Protein AF-C9SHV1-F1 (afdb_monomer_lite)

Foldseek 3Di:
DVVVVVVVVVVPDDDDDPPDDPVNCVVVVVVDDPPPPPPPVPPPDDVVVVVLVPDDPVVNVLVVQVCCCQVFVAHPLVRDTDPDSVNPPQQDRDNVSND

pLDDT: mean 80.52, std 14.75, range [54.22, 96.44]

InterPro domains:
  IPR025239 Domain of unknown function DUF4187 [PF13821] (48-98)
  IPR025239 Domain of unknown function DUF4187 [SM01173] (46-98)
  IPR039249 G patch domain-containing protein 11 [PTHR21032] (5-99)

Organism: Verticillium alfalfae (strain VaMs.102 / ATCC MYA-4576 / FGSC 10136) (NCBI:txid526221)

Structure (mmCIF, N/CA/C/O backbone):
data_AF-C9SHV1-F1
#
_entry.id   AF-C9SHV1-F1
#
loop_
_atom_site.group_PDB
_atom_site.id
_atom_site.type_symbol
_atom_site.label_atom_id
_atom_site.label_alt_id
_atom_site.label_comp_id
_atom_site.label_asym_id
_atom_site.label_entity_id
_atom_site.label_seq_id
_atom_site.pdbx_PDB_ins_code
_atom_site.Cartn_x
_atom_site.Cartn_y
_atom_site.Cartn_z
_atom_site.occupancy
_atom_site.B_iso_or_equiv
_atom_site.auth_seq_id
_atom_site.auth_comp_id
_atom_site.auth_asym_id
_atom_site.auth_atom_id
_atom_site.pdbx_PDB_model_num
ATOM 1 N N . MET A 1 1 ? -10.047 8.145 28.161 1.00 54.88 1 MET A N 1
ATOM 2 C CA . MET A 1 1 ? -9.826 9.156 27.102 1.00 54.88 1 MET A CA 1
ATOM 3 C C . MET A 1 1 ? -11.106 9.916 26.742 1.00 54.88 1 MET A C 1
ATOM 5 O O . MET A 1 1 ? -11.034 11.129 26.650 1.00 54.88 1 MET A O 1
ATOM 9 N N . ARG A 1 2 ? -12.279 9.262 26.657 1.00 54.47 2 ARG A N 1
ATOM 10 C CA . ARG A 1 2 ? -13.596 9.905 26.418 1.00 54.47 2 ARG A CA 1
ATOM 11 C C . ARG A 1 2 ? -13.928 11.084 27.352 1.00 54.47 2 ARG A C 1
ATOM 13 O O . ARG A 1 2 ? -14.144 12.197 26.892 1.00 54.47 2 ARG A O 1
ATOM 20 N N . HIS A 1 3 ? -13.826 10.861 28.663 1.00 59.50 3 HIS A N 1
ATOM 21 C CA . HIS A 1 3 ? -14.154 11.865 29.685 1.00 59.50 3 HIS A CA 1
ATOM 22 C C . HIS A 1 3 ? -13.197 13.078 29.715 1.00 59.50 3 HIS A C 1
ATOM 24 O O . HIS A 1 3 ? -13.525 14.125 30.271 1.00 59.50 3 HIS A O 1
ATOM 30 N N . ASP A 1 4 ? -11.993 12.942 29.151 1.00 63.50 4 ASP A N 1
ATOM 31 C CA . ASP A 1 4 ? -11.016 14.036 29.049 1.00 63.50 4 ASP A CA 1
ATOM 32 C C . ASP A 1 4 ? -11.341 14.927 27.839 1.00 63.50 4 ASP A C 1
ATOM 34 O O . ASP A 1 4 ? -11.345 16.154 27.940 1.00 63.50 4 ASP A O 1
ATOM 38 N N . LEU A 1 5 ? -11.744 14.301 26.724 1.00 60.78 5 LEU A N 1
ATOM 39 C CA . LEU A 1 5 ? -12.201 14.989 25.520 1.00 60.78 5 LEU A CA 1
ATOM 40 C C . LEU A 1 5 ? -13.486 15.792 25.787 1.00 60.78 5 LEU A C 1
ATOM 42 O O . LEU A 1 5 ? -13.514 16.985 25.499 1.00 60.78 5 LEU A O 1
ATOM 46 N N . GLU A 1 6 ? -14.502 15.198 26.422 1.00 62.69 6 GLU A N 1
ATOM 47 C CA . GLU A 1 6 ? -15.756 15.895 26.773 1.00 62.69 6 GLU A CA 1
ATOM 48 C C . GLU A 1 6 ? -15.521 17.119 27.679 1.00 62.69 6 GLU A C 1
ATOM 50 O O . GLU A 1 6 ? -16.109 18.188 27.488 1.00 62.69 6 GLU A O 1
ATOM 55 N N . GLN A 1 7 ? -14.602 17.005 28.642 1.00 64.56 7 GLN A N 1
ATOM 56 C CA . GLN A 1 7 ? -14.219 18.131 29.497 1.00 64.56 7 GLN A CA 1
ATOM 57 C C . GLN A 1 7 ? -13.405 19.198 28.755 1.00 64.56 7 GLN A C 1
ATOM 59 O O . GLN A 1 7 ? -13.502 20.376 29.092 1.00 64.56 7 GLN A O 1
ATOM 64 N N . SER A 1 8 ? -12.610 18.823 27.752 1.00 61.97 8 SER A N 1
ATOM 65 C CA . SER A 1 8 ? -11.860 19.788 26.941 1.00 61.97 8 SER A CA 1
ATOM 66 C C . SER A 1 8 ? -12.775 20.610 26.024 1.00 61.97 8 SER A C 1
ATOM 68 O O . SER A 1 8 ? -12.599 21.824 25.920 1.00 61.97 8 SER A O 1
ATOM 70 N N . LEU A 1 9 ? -13.812 19.986 25.449 1.00 61.34 9 LEU A N 1
ATOM 71 C CA . LEU A 1 9 ? -14.780 20.645 24.564 1.00 61.34 9 LEU A CA 1
ATOM 72 C C . LEU A 1 9 ? -15.611 21.705 25.299 1.00 61.34 9 LEU A C 1
ATOM 74 O O . LEU A 1 9 ? -15.906 22.757 24.741 1.00 61.34 9 LEU A O 1
ATOM 78 N N . SER A 1 10 ? -15.930 21.469 26.575 1.00 61.78 10 SER A N 1
ATOM 79 C CA . SER A 1 10 ? -16.628 22.446 27.429 1.00 61.78 10 SER A CA 1
ATOM 80 C C . SER A 1 10 ? -15.745 23.604 27.921 1.00 61.78 10 SER A C 1
ATOM 82 O O . SER A 1 10 ? -16.260 24.557 28.504 1.00 61.78 10 SER A O 1
ATOM 84 N N . ARG A 1 11 ? -14.424 23.541 27.699 1.00 60.88 11 A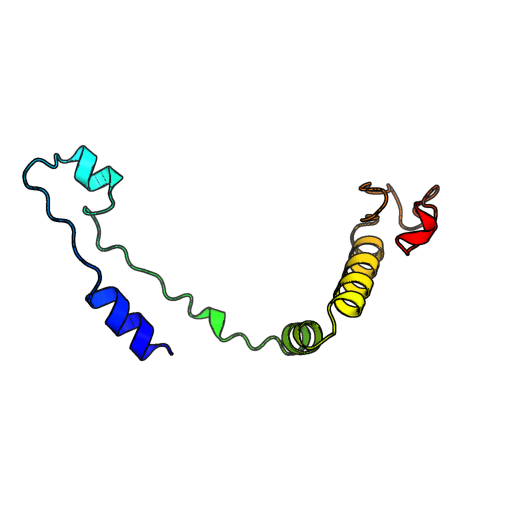RG A N 1
ATOM 85 C CA . ARG A 1 11 ? -13.430 24.540 28.139 1.00 60.88 11 ARG A CA 1
ATOM 86 C C . ARG A 1 11 ? -12.779 25.313 26.994 1.00 60.88 11 ARG A C 1
ATOM 88 O O . ARG A 1 11 ? -11.841 26.073 27.243 1.00 60.88 11 ARG A O 1
ATOM 95 N N . LEU A 1 12 ? -13.232 25.119 25.757 1.00 61.31 12 LEU A N 1
ATOM 96 C CA . LEU A 1 12 ? -12.735 25.883 24.619 1.00 61.31 12 LEU A CA 1
ATOM 97 C C . LEU A 1 12 ? -12.969 27.383 24.871 1.00 61.31 12 LEU A C 1
ATOM 99 O O . LEU A 1 12 ? -14.093 27.762 25.205 1.00 61.31 12 LEU A O 1
ATOM 103 N N . PRO A 1 13 ? -11.940 28.240 24.741 1.00 61.81 13 PRO A N 1
ATOM 104 C CA . PRO A 1 13 ? -12.123 29.680 24.842 1.00 61.81 13 PRO A CA 1
ATOM 105 C C . PRO A 1 13 ? -13.151 30.141 23.807 1.00 61.81 13 PRO A C 1
ATOM 107 O O . PRO A 1 13 ? -12.921 30.022 22.603 1.00 61.81 13 PRO A O 1
ATOM 110 N N . THR A 1 14 ? -14.291 30.655 24.261 1.00 64.06 14 THR A N 1
ATOM 111 C CA . THR A 1 14 ? -15.251 31.310 23.377 1.00 64.06 14 THR A CA 1
ATOM 112 C C . THR A 1 14 ? -14.711 32.702 23.073 1.00 64.06 14 THR A C 1
ATOM 114 O O . THR A 1 14 ? -14.606 33.548 23.958 1.00 64.06 14 THR A O 1
ATOM 117 N N . TYR A 1 15 ? -14.290 32.932 21.829 1.00 64.56 15 TYR A N 1
ATOM 118 C CA . TYR A 1 15 ? -14.004 34.284 21.358 1.00 64.56 15 TYR A CA 1
ATOM 119 C C . TYR A 1 15 ? -15.346 35.005 21.221 1.00 64.56 15 TYR A C 1
ATOM 121 O O . TYR A 1 15 ? -16.165 34.608 20.393 1.00 64.56 15 TYR A O 1
ATOM 129 N N . GLU A 1 16 ? -15.607 35.990 22.073 1.00 67.06 16 GLU A N 1
ATOM 130 C CA . GLU A 1 16 ? -16.788 36.850 22.003 1.00 67.06 16 GLU A CA 1
ATOM 131 C C . GLU A 1 16 ? -16.334 38.217 21.496 1.00 67.06 16 GLU A C 1
ATOM 133 O O . GLU A 1 16 ? -15.513 38.872 22.136 1.00 67.06 16 GLU A O 1
ATOM 138 N N . ASP A 1 17 ? -16.829 38.605 20.325 1.00 75.69 17 ASP A N 1
ATOM 139 C CA . ASP A 1 17 ? -16.573 39.904 19.715 1.00 75.69 17 ASP A CA 1
ATOM 140 C C . ASP A 1 17 ? -17.922 40.617 19.543 1.00 75.69 17 ASP A C 1
ATOM 142 O O . ASP A 1 17 ? -18.887 40.048 19.027 1.00 75.69 17 ASP A O 1
ATOM 146 N N . GLU A 1 18 ? -18.005 41.832 20.086 1.00 77.56 18 GLU A N 1
ATOM 147 C CA . GLU A 1 18 ? -19.228 42.636 20.147 1.00 77.56 18 GLU A CA 1
ATOM 148 C C . GLU A 1 18 ? -19.596 43.241 18.784 1.00 77.56 18 GLU A C 1
ATOM 150 O O . GLU A 1 18 ? -20.755 43.611 18.582 1.00 77.56 18 GLU A O 1
ATOM 155 N N . ASP A 1 19 ? -18.639 43.301 17.851 1.00 83.62 19 ASP A N 1
ATOM 156 C CA . ASP A 1 19 ? -18.826 43.847 16.505 1.00 83.62 19 ASP A CA 1
ATOM 157 C C . ASP A 1 19 ? -19.279 42.786 15.476 1.00 83.62 19 ASP A C 1
ATOM 159 O O . ASP A 1 19 ? -19.526 43.126 14.319 1.00 83.62 19 ASP A O 1
ATOM 163 N N . GLU A 1 20 ? -19.432 41.514 15.875 1.00 81.88 20 GLU A N 1
ATOM 164 C CA . GLU A 1 20 ? -19.865 40.429 14.980 1.00 81.88 20 GLU A CA 1
ATOM 165 C C . GLU A 1 20 ? -21.316 40.595 14.507 1.00 81.88 20 GLU A C 1
ATOM 167 O O . GLU A 1 20 ? -22.272 40.586 15.301 1.00 81.88 20 GLU A O 1
ATOM 172 N N . ASP A 1 21 ? -21.500 40.646 13.187 1.00 84.44 21 ASP A N 1
ATOM 173 C CA . ASP A 1 21 ? -22.821 40.664 12.574 1.00 84.44 21 ASP A CA 1
ATOM 174 C C . ASP A 1 21 ? -23.416 39.248 12.400 1.00 84.44 21 ASP A C 1
ATOM 176 O O . ASP A 1 21 ? -22.866 38.227 12.825 1.00 84.44 21 ASP A O 1
ATOM 180 N N . GLU A 1 22 ? -24.628 39.164 11.847 1.00 81.88 22 GLU A N 1
ATOM 181 C CA . GLU A 1 22 ? -25.309 37.875 11.664 1.00 81.88 22 GLU A CA 1
ATOM 182 C C . GLU A 1 22 ? -24.625 36.968 10.627 1.00 81.88 22 GLU A C 1
ATOM 184 O O . GLU A 1 22 ? -24.745 35.741 10.716 1.00 81.88 22 GLU A O 1
ATOM 189 N N . ASP A 1 23 ? -23.911 37.543 9.658 1.00 82.81 23 ASP A N 1
ATOM 190 C CA . ASP A 1 23 ? -23.164 36.790 8.652 1.00 82.81 23 ASP A CA 1
ATOM 191 C C . ASP A 1 23 ? -21.841 36.278 9.243 1.00 82.81 23 ASP A C 1
ATOM 193 O O . ASP A 1 23 ? -21.513 35.101 9.072 1.00 82.81 23 ASP A O 1
ATOM 197 N N . ASP A 1 24 ? -21.160 37.086 10.063 1.00 79.00 24 ASP A N 1
ATOM 198 C CA . ASP A 1 24 ? -19.971 36.685 10.827 1.00 79.00 24 ASP A CA 1
ATOM 199 C C . ASP A 1 24 ? -20.278 35.496 11.747 1.00 79.00 24 ASP A C 1
ATOM 201 O O . ASP A 1 24 ? -19.592 34.469 11.720 1.00 79.00 24 ASP A O 1
ATOM 205 N N . LYS A 1 25 ? -21.379 35.561 12.507 1.00 80.06 25 LYS A N 1
ATOM 206 C CA . LYS A 1 25 ? -21.821 34.459 13.385 1.00 80.06 25 LYS A CA 1
ATOM 207 C C . LYS A 1 25 ? -22.154 33.193 12.607 1.00 80.06 25 LYS A C 1
ATOM 209 O O . LYS A 1 25 ? -21.963 32.083 13.117 1.00 80.06 25 LYS A O 1
ATOM 214 N N . ARG A 1 26 ? -22.671 33.333 11.383 1.00 79.50 26 ARG A N 1
ATOM 215 C CA . ARG A 1 26 ? -22.967 32.203 10.498 1.00 79.50 26 ARG A CA 1
ATOM 216 C C . ARG A 1 26 ? -21.683 31.587 9.948 1.00 79.50 26 ARG A C 1
ATOM 218 O O . ARG A 1 26 ? -21.563 30.362 9.973 1.00 79.50 26 ARG A O 1
ATOM 225 N N . ALA A 1 27 ? -20.739 32.407 9.492 1.00 78.50 27 ALA A N 1
ATOM 226 C CA . ALA A 1 27 ? -19.446 31.970 8.972 1.00 78.50 27 ALA A CA 1
ATOM 227 C C . ALA A 1 27 ? -18.584 31.300 10.055 1.00 78.50 27 ALA A C 1
ATOM 229 O O . ALA A 1 27 ? -17.972 30.264 9.803 1.00 78.50 27 ALA A O 1
ATOM 230 N N . LEU A 1 28 ? -18.602 31.837 11.277 1.00 74.62 28 LEU A N 1
ATOM 231 C CA . LEU A 1 28 ? -17.897 31.297 12.445 1.00 74.62 28 LEU A CA 1
ATOM 232 C C . LEU A 1 28 ? -18.617 30.108 13.100 1.00 74.62 28 LEU A C 1
ATOM 234 O O . LEU A 1 28 ? -18.134 29.564 14.090 1.00 74.62 28 LEU A O 1
ATOM 238 N N . GLY A 1 29 ? -19.783 29.705 12.585 1.00 70.94 29 GLY A N 1
ATOM 239 C CA . GLY A 1 29 ? -20.543 28.572 13.112 1.00 70.94 29 GLY A CA 1
ATOM 240 C C . GLY A 1 29 ? -21.154 28.802 14.500 1.00 70.94 29 GLY A C 1
ATOM 241 O O . GLY A 1 29 ? -21.638 27.852 15.105 1.00 70.94 29 GLY A O 1
ATOM 242 N N . LYS A 1 30 ? -21.194 30.045 14.998 1.00 72.06 30 LYS A N 1
ATOM 243 C CA . LYS A 1 30 ? -21.716 30.412 16.328 1.00 72.06 30 LYS A CA 1
ATOM 244 C C . LYS A 1 30 ? -23.247 30.361 16.433 1.00 72.06 30 LYS A C 1
ATOM 246 O O . LYS A 1 30 ? -23.791 30.342 17.532 1.00 72.06 30 LYS A O 1
ATOM 251 N N . GLY A 1 31 ? -23.958 30.311 15.303 1.00 65.25 31 GLY A N 1
ATOM 252 C CA . GLY A 1 31 ? -25.430 30.252 15.251 1.00 65.25 31 GLY A CA 1
ATOM 253 C C . GLY A 1 31 ? -26.053 28.880 15.559 1.00 65.25 31 GLY A C 1
ATOM 254 O O . GLY A 1 31 ? -27.274 28.765 15.670 1.00 65.25 31 GLY A O 1
ATOM 255 N N . LYS A 1 32 ? -25.244 27.826 15.694 1.00 62.91 32 LYS A N 1
ATOM 256 C CA . LYS A 1 32 ? -25.664 26.492 16.140 1.00 62.91 32 LYS A CA 1
ATOM 257 C C . LYS A 1 32 ? -24.608 25.977 17.100 1.00 62.91 32 LYS A C 1
ATOM 259 O O . LYS A 1 32 ? -23.428 26.074 16.796 1.00 62.91 32 LYS A O 1
ATOM 264 N N . THR A 1 33 ? -25.019 25.374 18.213 1.00 59.28 33 THR A N 1
ATOM 265 C CA . THR A 1 33 ? -24.115 24.523 18.992 1.00 59.28 33 THR A CA 1
ATOM 266 C C . THR A 1 33 ? -23.481 23.534 18.020 1.00 59.28 33 THR A C 1
ATOM 268 O O . THR A 1 33 ? -24.194 22.718 17.432 1.00 59.28 33 THR A O 1
ATOM 271 N N . THR A 1 34 ? -22.175 23.655 17.785 1.00 56.50 34 THR A N 1
ATOM 272 C CA . THR A 1 34 ? -21.406 22.671 17.030 1.00 56.50 34 THR A CA 1
ATOM 273 C C . THR A 1 34 ? -21.478 21.379 17.825 1.00 56.50 34 THR A C 1
ATOM 275 O O . THR A 1 34 ? -20.758 21.192 18.806 1.00 56.50 34 THR A O 1
ATOM 278 N N . VAL A 1 35 ? -22.429 20.522 17.463 1.00 58.75 35 VAL A N 1
ATOM 279 C CA . VAL A 1 35 ? -22.500 19.167 17.986 1.00 58.75 35 VAL A CA 1
ATOM 280 C C . VAL A 1 35 ? -21.339 18.440 17.333 1.00 58.75 35 VAL A C 1
ATOM 282 O O . VAL A 1 35 ? -21.402 18.078 16.161 1.00 58.75 35 VAL A O 1
ATOM 285 N N . TYR A 1 36 ? -20.243 18.312 18.072 1.00 59.31 36 TYR A N 1
ATOM 286 C CA . TYR A 1 36 ? -19.224 17.336 17.740 1.00 59.31 36 TYR A CA 1
ATOM 287 C C . TYR A 1 36 ? -19.887 15.974 17.929 1.00 59.31 36 TYR A C 1
ATOM 289 O O . TYR A 1 36 ? -20.071 15.527 19.061 1.00 59.31 36 TYR A O 1
ATOM 297 N N . GLU A 1 37 ? -20.330 15.360 16.833 1.00 56.31 37 GLU A N 1
ATOM 298 C CA . GLU A 1 37 ? -20.650 13.939 16.843 1.00 56.31 37 GLU A CA 1
ATOM 299 C C . GLU A 1 37 ? -19.351 13.220 17.188 1.00 56.31 37 GLU A C 1
ATOM 301 O O . GLU A 1 37 ? -18.409 13.156 16.396 1.00 56.31 37 GLU A O 1
ATOM 306 N N . VAL A 1 38 ? -19.269 12.752 18.431 1.00 57.53 38 VAL A N 1
ATOM 307 C CA . VAL A 1 38 ? -18.295 11.736 18.794 1.00 57.53 38 VAL A CA 1
ATOM 308 C C . VAL A 1 38 ? -18.699 10.535 17.953 1.00 57.53 38 VAL A C 1
ATOM 310 O O . VAL A 1 38 ? -19.752 9.956 18.200 1.00 57.53 38 VAL A O 1
ATOM 313 N N . ALA A 1 39 ? -17.939 10.241 16.899 1.00 55.28 39 ALA A N 1
ATOM 314 C CA . ALA A 1 39 ? -18.178 9.061 16.087 1.00 55.28 39 ALA A CA 1
ATOM 315 C C . ALA A 1 39 ? -18.100 7.840 17.018 1.00 55.28 39 ALA A C 1
ATOM 317 O O . ALA A 1 39 ? -17.024 7.497 17.510 1.00 55.28 39 ALA A O 1
ATOM 318 N N . ASP A 1 40 ? -19.259 7.250 17.318 1.00 54.22 40 ASP A N 1
ATOM 319 C CA . ASP A 1 40 ? -19.400 6.061 18.171 1.00 54.22 40 ASP A CA 1
ATOM 320 C C . ASP A 1 40 ? -18.684 4.849 17.535 1.00 54.22 40 ASP A C 1
ATOM 322 O O . ASP A 1 40 ? -18.256 3.936 18.232 1.00 54.22 40 ASP A O 1
ATOM 326 N N . ASP A 1 41 ? -18.437 4.914 16.222 1.00 54.38 41 ASP A N 1
ATOM 327 C CA . ASP A 1 41 ? -17.781 3.889 15.402 1.00 54.38 41 ASP A CA 1
ATOM 328 C C . ASP A 1 41 ? -16.244 3.835 15.554 1.00 54.38 41 ASP A C 1
ATOM 330 O O . ASP A 1 41 ? -15.580 3.057 14.878 1.00 54.38 41 ASP A O 1
ATOM 334 N N . LEU A 1 42 ? -15.636 4.642 16.434 1.00 55.25 42 LEU A N 1
ATOM 335 C CA . LEU A 1 42 ? -14.191 4.552 16.725 1.00 55.25 42 LEU A CA 1
ATOM 336 C C . LEU A 1 42 ? -13.809 3.351 17.615 1.00 55.25 42 LEU A C 1
ATOM 338 O O . LEU A 1 42 ? -12.623 3.143 17.860 1.00 55.25 42 LEU A O 1
ATOM 342 N N . ASP A 1 43 ? -14.792 2.596 18.112 1.00 56.62 43 ASP A N 1
ATOM 343 C CA . ASP A 1 43 ? -14.599 1.389 18.931 1.00 56.62 43 ASP A CA 1
ATOM 344 C C . ASP A 1 43 ? -14.688 0.085 18.108 1.00 56.62 43 ASP A C 1
ATOM 346 O O . ASP A 1 43 ? -14.735 -1.002 18.687 1.00 56.62 43 ASP A O 1
ATOM 350 N N . GLU A 1 44 ? -14.740 0.148 16.772 1.00 66.00 44 GLU A N 1
ATOM 351 C CA . GLU A 1 44 ? -14.655 -1.066 15.957 1.00 66.00 44 GLU A CA 1
ATOM 352 C C . GLU A 1 44 ? -13.205 -1.575 15.990 1.00 66.00 44 GLU A C 1
ATOM 354 O O . GLU A 1 44 ? -12.325 -1.081 15.288 1.00 66.00 44 GLU A O 1
ATOM 359 N N . GLU A 1 45 ? -12.940 -2.514 16.904 1.00 72.00 45 GLU A N 1
ATOM 360 C CA . GLU A 1 45 ? -11.655 -3.202 17.013 1.00 72.00 45 GLU A CA 1
ATOM 361 C C . GLU A 1 45 ? -11.391 -3.944 15.694 1.00 72.00 45 GLU A C 1
ATOM 363 O O . GLU A 1 45 ? -11.996 -4.983 15.424 1.00 72.00 45 GLU A O 1
ATOM 368 N N . ASP A 1 46 ? -10.503 -3.391 14.864 1.00 85.12 46 ASP A N 1
ATOM 369 C CA . ASP A 1 46 ? -9.990 -4.022 13.651 1.00 85.12 46 ASP A CA 1
ATOM 370 C C . ASP A 1 46 ? -8.651 -4.713 13.977 1.00 85.12 46 ASP A C 1
ATOM 372 O O . ASP A 1 46 ? -7.583 -4.092 13.893 1.00 85.12 46 ASP A O 1
ATOM 376 N N . PRO A 1 47 ? -8.675 -6.002 14.373 1.00 88.75 47 PRO A N 1
ATOM 377 C CA . PRO A 1 47 ? -7.461 -6.724 14.732 1.00 88.75 47 PRO A CA 1
ATOM 378 C C . PRO A 1 47 ? -6.493 -6.860 13.550 1.00 88.75 47 PRO A C 1
ATOM 380 O O . PRO A 1 47 ? -5.287 -6.954 13.768 1.00 88.75 47 PRO A O 1
ATOM 383 N N . GLU A 1 48 ? -6.984 -6.851 12.305 1.00 89.50 48 GLU A N 1
ATOM 384 C CA . GLU A 1 48 ? -6.128 -6.911 11.117 1.00 89.50 48 GLU A CA 1
ATOM 385 C C . GLU A 1 48 ? -5.334 -5.606 10.961 1.00 89.50 48 GLU A C 1
ATOM 387 O O . GLU A 1 48 ? -4.122 -5.630 10.712 1.00 89.50 48 GLU A O 1
ATOM 392 N N . LEU A 1 49 ? -5.990 -4.460 11.166 1.00 87.69 49 LEU A N 1
ATOM 393 C CA . LEU A 1 49 ? -5.341 -3.151 11.130 1.00 87.69 49 LEU A CA 1
ATOM 394 C C . LEU A 1 49 ? -4.328 -2.976 12.267 1.00 87.69 49 LEU A C 1
ATOM 396 O O . LEU A 1 49 ? -3.256 -2.396 12.052 1.00 87.69 49 LEU A O 1
ATOM 400 N N . ASP A 1 50 ? -4.629 -3.500 13.454 1.00 88.81 50 ASP A N 1
ATOM 401 C CA . ASP A 1 50 ? -3.697 -3.510 14.581 1.00 88.81 50 ASP A CA 1
ATOM 402 C C . ASP A 1 50 ? -2.458 -4.357 14.268 1.00 88.81 50 ASP A C 1
ATOM 404 O O . ASP A 1 50 ? -1.324 -3.882 14.406 1.00 88.81 50 ASP A O 1
ATOM 408 N N . GLU A 1 51 ? -2.649 -5.579 13.760 1.00 91.25 51 GLU A N 1
ATOM 409 C CA . GLU A 1 51 ? -1.557 -6.447 13.311 1.00 91.25 51 GLU A CA 1
ATOM 410 C C . GLU A 1 51 ? -0.700 -5.774 12.232 1.00 91.25 51 GLU A C 1
ATOM 412 O O . GLU A 1 51 ? 0.531 -5.859 12.278 1.00 91.25 51 GLU A O 1
ATOM 417 N N . PHE A 1 52 ? -1.322 -5.062 11.288 1.00 92.00 52 PHE A N 1
ATOM 418 C CA . PHE A 1 52 ? -0.617 -4.299 10.259 1.00 92.00 52 PHE A CA 1
ATOM 419 C C . PHE A 1 52 ? 0.168 -3.115 10.836 1.00 92.00 52 PHE A C 1
ATOM 421 O O . PHE A 1 52 ? 1.287 -2.831 10.399 1.00 92.00 52 PHE A O 1
ATOM 428 N N . THR A 1 53 ? -0.395 -2.418 11.819 1.00 88.31 53 THR A N 1
ATOM 429 C CA . THR A 1 53 ? 0.211 -1.224 12.423 1.00 88.31 53 THR A CA 1
ATOM 430 C C . THR A 1 53 ? 1.455 -1.559 13.244 1.00 88.31 53 THR A C 1
ATOM 432 O O . THR A 1 53 ? 2.378 -0.745 13.304 1.00 88.31 53 THR A O 1
ATOM 435 N N . ILE A 1 54 ? 1.518 -2.765 13.817 1.00 93.94 54 ILE A N 1
ATOM 436 C CA . ILE A 1 54 ? 2.672 -3.263 14.583 1.00 93.94 54 ILE A CA 1
ATOM 437 C C . ILE A 1 54 ? 3.878 -3.587 13.680 1.00 93.94 54 ILE A C 1
ATOM 439 O O . ILE A 1 54 ? 5.011 -3.661 14.159 1.00 93.94 54 ILE A O 1
ATOM 443 N N . LEU A 1 55 ? 3.675 -3.771 12.373 1.00 94.31 55 LEU A N 1
ATOM 444 C CA . LEU A 1 55 ? 4.759 -4.085 11.443 1.00 94.31 55 LEU A CA 1
ATOM 445 C C . LEU A 1 55 ? 5.731 -2.911 11.280 1.00 94.31 55 LEU A C 1
ATOM 447 O O . LEU A 1 55 ? 5.351 -1.739 11.256 1.00 94.31 55 LEU A O 1
ATOM 451 N N . GLU A 1 56 ? 6.998 -3.243 11.047 1.00 96.12 56 GLU A N 1
ATOM 452 C CA . GLU A 1 56 ? 8.016 -2.252 10.711 1.00 96.12 56 GLU A CA 1
ATOM 453 C C . GLU A 1 56 ? 7.656 -1.504 9.409 1.00 96.12 56 GLU A C 1
ATOM 455 O O . GLU A 1 56 ? 7.137 -2.117 8.467 1.00 96.12 56 GLU A O 1
ATOM 460 N N . PRO A 1 57 ? 7.967 -0.197 9.295 1.00 93.69 57 PRO A N 1
ATOM 461 C CA . PRO A 1 57 ? 7.668 0.604 8.107 1.00 93.69 57 PRO A CA 1
ATOM 462 C C . PRO A 1 57 ? 8.003 -0.046 6.747 1.00 93.69 57 PRO A C 1
ATOM 464 O O . PRO A 1 57 ? 7.146 0.002 5.861 1.00 93.69 57 PRO A O 1
ATOM 467 N N . PRO A 1 58 ? 9.178 -0.683 6.540 1.00 92.50 58 PRO A N 1
ATOM 468 C CA . PRO A 1 58 ? 9.477 -1.353 5.271 1.00 92.50 58 PRO A CA 1
ATOM 469 C C . PRO A 1 58 ? 8.530 -2.521 4.955 1.00 92.50 58 PRO A C 1
ATOM 471 O O . PRO A 1 58 ? 8.163 -2.720 3.798 1.00 92.50 58 PRO A O 1
ATOM 474 N N . GLU A 1 59 ? 8.094 -3.273 5.965 1.00 94.00 59 GLU A N 1
ATOM 475 C CA . GLU A 1 59 ? 7.174 -4.399 5.778 1.00 94.00 59 GLU A CA 1
ATOM 476 C C . GLU A 1 59 ? 5.756 -3.905 5.462 1.00 94.00 59 GLU A C 1
ATOM 478 O O . GLU A 1 59 ? 5.096 -4.431 4.563 1.00 94.00 59 GLU A O 1
ATOM 483 N N . ARG A 1 60 ? 5.318 -2.826 6.125 1.00 95.19 60 ARG A N 1
ATOM 484 C CA . ARG A 1 60 ? 4.044 -2.155 5.821 1.00 95.19 60 ARG A CA 1
ATOM 485 C C . ARG A 1 60 ? 3.992 -1.688 4.373 1.00 95.19 60 ARG A C 1
ATOM 487 O O . ARG A 1 60 ? 3.006 -1.940 3.683 1.00 95.19 60 ARG A O 1
ATOM 494 N N . LEU A 1 61 ? 5.065 -1.048 3.904 1.00 94.00 61 LEU A N 1
ATOM 495 C CA . LEU A 1 61 ? 5.169 -0.592 2.520 1.00 94.00 61 LEU A CA 1
ATOM 496 C C . LEU A 1 61 ? 5.090 -1.769 1.544 1.00 94.00 61 LEU A C 1
ATOM 498 O O . LEU A 1 61 ? 4.326 -1.714 0.585 1.00 94.00 61 LEU A O 1
ATOM 502 N N . LYS A 1 62 ? 5.833 -2.849 1.803 1.00 93.25 62 LYS A N 1
ATOM 503 C CA . LYS A 1 62 ? 5.836 -4.035 0.941 1.00 93.25 62 LYS A CA 1
ATOM 504 C C . LYS A 1 62 ? 4.443 -4.653 0.805 1.00 93.25 62 LYS A C 1
ATOM 506 O O . LYS A 1 62 ? 4.020 -4.946 -0.313 1.00 93.25 62 LYS A O 1
ATOM 511 N N . ARG A 1 63 ? 3.722 -4.821 1.920 1.00 93.94 63 ARG A N 1
ATOM 512 C CA . ARG A 1 63 ? 2.345 -5.344 1.917 1.00 93.94 63 ARG A CA 1
ATOM 513 C C . ARG A 1 63 ? 1.387 -4.424 1.169 1.00 93.94 63 ARG A C 1
ATOM 515 O O . ARG A 1 63 ? 0.622 -4.903 0.339 1.00 93.94 63 ARG A O 1
ATOM 522 N N . LEU A 1 64 ? 1.476 -3.115 1.404 1.00 94.12 64 LEU A N 1
ATOM 523 C CA . LEU A 1 64 ? 0.639 -2.129 0.723 1.00 94.12 64 LEU A CA 1
ATOM 524 C C . LEU A 1 64 ? 0.869 -2.141 -0.792 1.00 94.12 64 LEU A C 1
ATOM 526 O O . LEU A 1 64 ? -0.086 -2.199 -1.558 1.00 94.12 64 LEU A O 1
ATOM 530 N N . VAL A 1 65 ? 2.128 -2.116 -1.236 1.00 94.50 65 VAL A N 1
ATOM 531 C CA . VAL A 1 65 ? 2.462 -2.127 -2.667 1.00 94.50 65 VAL A CA 1
ATOM 532 C C . VAL A 1 65 ? 1.977 -3.416 -3.327 1.00 94.50 65 VAL A C 1
ATOM 534 O O . VAL A 1 65 ? 1.429 -3.354 -4.423 1.00 94.50 65 VAL A O 1
ATOM 537 N N . ALA A 1 66 ? 2.123 -4.569 -2.669 1.00 94.00 66 ALA A N 1
ATOM 538 C CA . ALA A 1 66 ? 1.592 -5.831 -3.181 1.00 94.00 66 ALA A CA 1
ATOM 539 C C . ALA A 1 66 ? 0.060 -5.793 -3.316 1.00 94.00 66 ALA A C 1
ATOM 541 O O . ALA A 1 66 ? -0.459 -6.115 -4.382 1.00 94.00 66 ALA A O 1
ATOM 542 N N . TYR A 1 67 ? -0.645 -5.315 -2.286 1.00 94.81 67 TYR A N 1
ATOM 543 C CA . TYR A 1 67 ? -2.102 -5.165 -2.306 1.00 94.81 67 TYR A CA 1
ATOM 544 C C . TYR A 1 67 ? -2.578 -4.236 -3.433 1.00 94.81 67 TYR A C 1
ATOM 546 O O . TYR A 1 67 ? -3.528 -4.547 -4.144 1.00 94.81 67 TYR A O 1
ATOM 554 N N . MET A 1 68 ? -1.879 -3.120 -3.666 1.00 95.19 68 MET A N 1
ATOM 555 C CA . MET A 1 68 ? -2.223 -2.197 -4.753 1.00 95.19 68 MET A CA 1
ATOM 556 C C . MET A 1 68 ? -2.108 -2.831 -6.144 1.00 95.19 68 MET A C 1
ATOM 558 O O . MET A 1 68 ? -2.865 -2.478 -7.052 1.00 95.19 68 MET A O 1
ATOM 562 N N . ARG A 1 69 ? -1.156 -3.749 -6.322 1.00 94.56 69 ARG A N 1
ATOM 563 C CA . ARG A 1 69 ? -0.981 -4.472 -7.582 1.00 94.56 69 ARG A CA 1
ATOM 564 C C . ARG A 1 69 ? -2.086 -5.496 -7.789 1.00 94.56 69 ARG A C 1
ATOM 566 O O . ARG A 1 69 ? -2.641 -5.523 -8.875 1.00 94.56 69 ARG A O 1
ATOM 573 N N . ASP A 1 70 ? -2.397 -6.272 -6.757 1.00 94.19 70 ASP A N 1
ATOM 574 C CA . ASP A 1 70 ? -3.377 -7.360 -6.823 1.00 94.19 70 ASP A CA 1
ATOM 575 C C . ASP A 1 70 ? -4.809 -6.831 -7.000 1.00 94.19 70 ASP A C 1
ATOM 577 O O . ASP A 1 70 ? -5.516 -7.220 -7.923 1.00 94.19 70 ASP A O 1
ATOM 581 N N . GLU A 1 71 ? -5.213 -5.855 -6.182 1.00 96.38 71 GLU A N 1
ATOM 582 C CA . GLU A 1 71 ? -6.600 -5.374 -6.169 1.00 96.38 71 GLU A CA 1
ATOM 583 C C . GLU A 1 71 ? -6.875 -4.327 -7.262 1.00 96.38 71 GLU A C 1
ATOM 585 O O . GLU A 1 71 ? -7.978 -4.228 -7.806 1.00 96.38 71 GLU A O 1
ATOM 590 N N . PHE A 1 72 ? -5.876 -3.505 -7.603 1.00 95.50 72 PHE A N 1
ATOM 591 C CA . PHE A 1 72 ? -6.089 -2.345 -8.475 1.00 95.50 72 PHE A CA 1
ATOM 592 C C . PHE A 1 72 ? -5.297 -2.377 -9.779 1.00 95.50 72 PHE A C 1
ATOM 594 O O . PHE A 1 72 ? -5.465 -1.452 -10.584 1.00 95.50 72 PHE A O 1
ATOM 601 N N . ASN A 1 73 ? -4.461 -3.394 -10.015 1.00 95.62 73 ASN A N 1
ATOM 602 C CA . ASN A 1 73 ? -3.480 -3.425 -11.105 1.00 95.62 73 ASN A CA 1
ATOM 603 C C . ASN A 1 73 ? -2.592 -2.171 -11.092 1.00 95.62 73 ASN A C 1
ATOM 605 O O . ASN A 1 73 ? -2.247 -1.619 -12.136 1.00 95.62 73 ASN A O 1
ATOM 609 N N . TYR A 1 74 ? -2.271 -1.644 -9.909 1.00 96.44 74 TYR A N 1
ATOM 610 C CA . TYR A 1 74 ? -1.549 -0.384 -9.762 1.00 96.44 74 TYR A CA 1
ATOM 611 C C . TYR A 1 74 ? -0.129 -0.614 -9.256 1.00 96.44 74 TYR A C 1
ATOM 613 O O . TYR A 1 74 ? 0.079 -1.167 -8.178 1.00 96.44 74 TYR A O 1
ATOM 621 N N . CYS A 1 75 ? 0.867 -0.135 -10.007 1.00 96.31 75 CYS A N 1
ATOM 622 C CA . CYS A 1 75 ? 2.243 -0.104 -9.520 1.00 96.31 75 CYS A CA 1
ATOM 623 C C . CYS A 1 75 ? 2.538 1.259 -8.889 1.00 96.31 75 CYS A C 1
ATOM 625 O O . CYS A 1 75 ? 2.531 2.285 -9.575 1.00 96.31 75 CYS A O 1
ATOM 627 N N . PHE A 1 76 ? 2.862 1.253 -7.594 1.00 95.44 76 PHE A N 1
ATOM 628 C CA . PHE A 1 76 ? 3.278 2.445 -6.856 1.00 95.44 76 PHE A CA 1
ATOM 629 C C . PHE A 1 76 ? 4.525 3.110 -7.458 1.00 95.44 76 PHE A C 1
ATOM 631 O O . PHE A 1 76 ? 4.557 4.331 -7.601 1.00 95.44 76 PHE A O 1
ATOM 638 N N . TRP A 1 77 ? 5.510 2.313 -7.878 1.00 95.81 77 TRP A N 1
ATOM 639 C CA . TRP A 1 77 ? 6.784 2.801 -8.411 1.00 95.81 77 TRP A CA 1
ATOM 640 C C . TRP A 1 77 ? 6.650 3.378 -9.825 1.00 95.81 77 TRP A C 1
ATOM 642 O O . TRP A 1 77 ? 7.104 4.492 -10.078 1.00 95.81 77 TRP A O 1
ATOM 652 N N . CYS A 1 78 ? 5.924 2.698 -10.723 1.00 94.62 78 CYS A N 1
ATOM 653 C CA . CYS A 1 78 ? 5.594 3.250 -12.046 1.00 94.62 78 CYS A CA 1
ATOM 654 C C . CYS A 1 78 ? 4.614 4.431 -11.972 1.00 94.62 78 CYS A C 1
ATOM 656 O O . CYS A 1 78 ? 4.489 5.175 -12.943 1.00 94.62 78 CYS A O 1
ATOM 658 N N . LYS A 1 79 ? 3.879 4.571 -10.857 1.00 94.50 79 LYS A N 1
ATOM 659 C CA . LYS A 1 79 ? 2.770 5.524 -10.678 1.00 94.50 79 LYS A CA 1
ATOM 660 C C . LYS A 1 79 ? 1.709 5.378 -11.770 1.00 94.50 79 LYS A C 1
ATOM 662 O O . LYS A 1 79 ? 1.180 6.360 -12.290 1.00 94.50 79 LYS A O 1
ATOM 667 N N . PHE A 1 80 ? 1.428 4.132 -12.140 1.00 93.38 80 PHE A N 1
ATOM 668 C CA . PHE A 1 80 ? 0.568 3.797 -13.266 1.00 93.38 80 PHE A CA 1
ATOM 669 C C . PHE A 1 80 ? -0.363 2.635 -12.922 1.00 93.38 80 PHE A C 1
ATOM 671 O O . PHE A 1 80 ? 0.046 1.664 -12.278 1.00 93.38 80 PHE A O 1
ATOM 678 N N . ARG A 1 81 ? -1.618 2.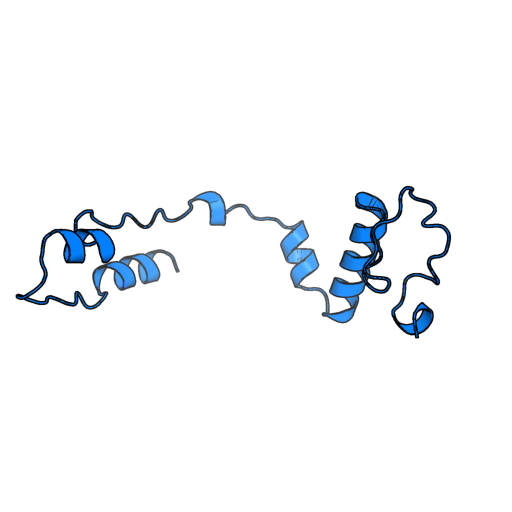751 -13.373 1.00 95.62 81 ARG A N 1
ATOM 679 C CA . ARG A 1 81 ? -2.623 1.690 -13.303 1.00 95.62 81 ARG A CA 1
ATOM 680 C C . ARG A 1 81 ? -2.666 0.950 -14.632 1.00 95.62 81 ARG A C 1
ATOM 682 O O . ARG A 1 81 ? -2.991 1.544 -15.657 1.00 95.62 81 ARG A O 1
ATOM 689 N N . TYR A 1 82 ? -2.374 -0.336 -14.588 1.00 94.81 82 TYR A N 1
ATOM 690 C CA . TYR A 1 82 ? -2.368 -1.217 -15.739 1.00 94.81 82 TYR A CA 1
ATOM 691 C C . TYR A 1 82 ? -3.789 -1.682 -16.081 1.00 94.81 82 TYR A C 1
ATOM 693 O O . TYR A 1 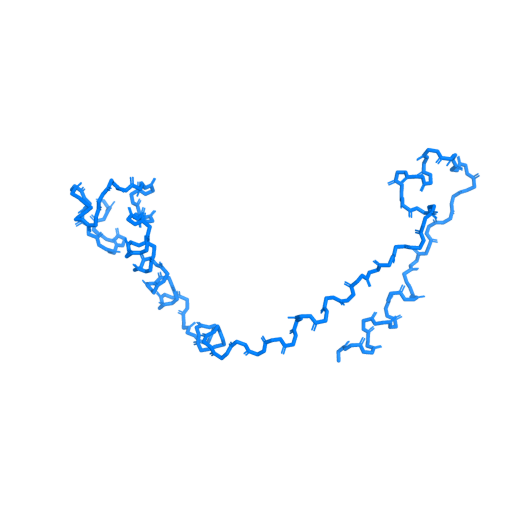82 ? -4.663 -1.726 -15.208 1.00 94.81 82 TYR A O 1
ATOM 701 N N . PRO A 1 83 ? -4.047 -1.994 -17.362 1.00 94.12 83 PRO A N 1
ATOM 702 C CA . PRO A 1 83 ? -5.365 -2.434 -17.812 1.00 94.12 83 PRO A CA 1
ATOM 703 C C . PRO A 1 83 ? -5.743 -3.828 -17.294 1.00 94.12 83 PRO A C 1
ATOM 705 O O . PRO A 1 83 ? -6.931 -4.120 -17.179 1.00 94.12 83 PRO A O 1
ATOM 708 N N . ASP A 1 84 ? -4.759 -4.665 -16.971 1.00 92.38 84 ASP A N 1
ATOM 709 C CA . ASP A 1 84 ? -4.945 -6.051 -16.552 1.00 92.38 84 ASP A CA 1
ATOM 710 C C . ASP A 1 84 ? -3.932 -6.470 -15.472 1.00 92.38 84 ASP A C 1
ATOM 712 O O . ASP A 1 84 ? -2.973 -5.751 -15.172 1.00 92.38 84 ASP A O 1
ATOM 716 N N . GLU A 1 85 ? -4.180 -7.645 -14.894 1.00 91.31 85 GLU A N 1
ATOM 717 C CA . GLU A 1 85 ? -3.405 -8.256 -13.805 1.00 91.31 85 GLU A CA 1
ATOM 718 C C . GLU A 1 85 ? -1.978 -8.651 -14.200 1.00 91.31 85 GLU A C 1
ATOM 720 O O . GLU A 1 85 ? -1.115 -8.816 -13.339 1.00 91.31 85 GLU A O 1
ATOM 725 N N . THR A 1 86 ? -1.696 -8.792 -15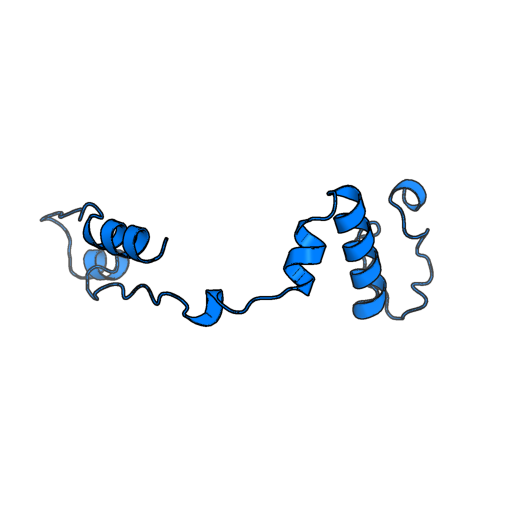.501 1.00 89.81 86 THR A N 1
ATOM 726 C CA . THR A 1 86 ? -0.346 -9.150 -15.956 1.00 89.81 86 THR A CA 1
ATOM 727 C C . THR A 1 86 ? 0.613 -7.981 -15.788 1.00 89.81 86 THR A C 1
ATOM 72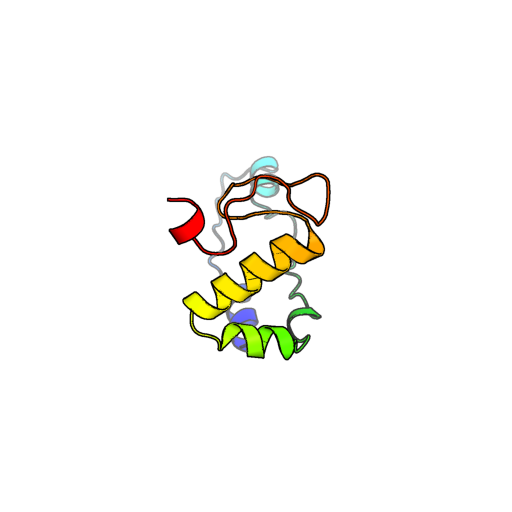9 O O . THR A 1 86 ? 1.817 -8.189 -15.645 1.00 89.81 86 THR A O 1
ATOM 732 N N . MET A 1 87 ? 0.064 -6.758 -15.751 1.00 88.62 87 MET A N 1
ATOM 733 C CA . MET A 1 87 ? 0.807 -5.511 -15.613 1.00 88.62 87 MET A CA 1
ATOM 734 C C . MET A 1 87 ? 1.961 -5.426 -16.622 1.00 88.62 87 MET A C 1
ATOM 736 O O . MET A 1 87 ? 3.094 -5.089 -16.264 1.00 88.62 87 MET A O 1
ATOM 740 N N . ASP A 1 88 ? 1.669 -5.769 -17.882 1.00 91.19 88 ASP A N 1
ATOM 741 C CA . ASP A 1 88 ? 2.670 -5.906 -18.938 1.00 91.19 88 ASP A CA 1
ATOM 742 C C . ASP A 1 88 ? 3.487 -4.611 -19.115 1.00 91.19 88 ASP A C 1
ATOM 744 O O . ASP A 1 88 ? 2.941 -3.510 -19.234 1.00 91.19 88 ASP A O 1
ATOM 748 N N . GLY A 1 89 ? 4.815 -4.741 -19.085 1.00 89.12 89 GLY A N 1
ATOM 749 C CA . GLY A 1 89 ? 5.756 -3.614 -19.092 1.00 89.12 89 GLY A CA 1
ATOM 750 C C . GLY A 1 89 ? 6.160 -3.063 -17.716 1.00 89.12 89 GLY A C 1
ATOM 751 O O . GLY A 1 89 ? 6.985 -2.151 -17.663 1.00 89.12 89 GLY A O 1
ATOM 752 N N . CYS A 1 90 ? 5.647 -3.605 -16.607 1.00 93.88 90 CYS A N 1
ATOM 753 C CA . CYS A 1 90 ? 6.137 -3.259 -15.274 1.00 93.88 90 CYS A CA 1
ATOM 754 C C . CYS A 1 90 ? 7.500 -3.934 -14.982 1.00 93.88 90 CYS A C 1
ATOM 756 O O . CYS A 1 90 ? 7.582 -5.158 -15.084 1.00 93.88 90 CYS A O 1
ATOM 758 N N . PRO A 1 91 ? 8.550 -3.185 -14.579 1.00 93.00 91 PRO A N 1
ATOM 759 C CA . PRO A 1 91 ? 9.888 -3.740 -14.331 1.00 93.00 91 PRO A CA 1
ATOM 760 C C . PRO A 1 91 ? 9.968 -4.772 -13.200 1.00 93.00 91 PRO A C 1
ATOM 762 O O . PRO A 1 91 ? 10.787 -5.686 -13.257 1.00 93.00 91 PRO A O 1
ATOM 765 N N . GLY A 1 92 ? 9.106 -4.647 -12.189 1.00 89.06 92 GLY A N 1
ATOM 766 C CA . GLY A 1 92 ? 9.077 -5.569 -11.061 1.00 89.06 92 GLY A CA 1
ATOM 767 C C . GLY A 1 92 ? 8.202 -5.082 -9.911 1.00 89.06 92 GLY A C 1
ATOM 768 O O . GLY A 1 92 ? 7.207 -4.381 -10.123 1.00 89.06 92 GLY A O 1
ATOM 769 N N . LEU A 1 93 ? 8.540 -5.489 -8.688 1.00 87.19 93 LEU A N 1
ATOM 770 C CA . LEU A 1 93 ? 7.735 -5.241 -7.483 1.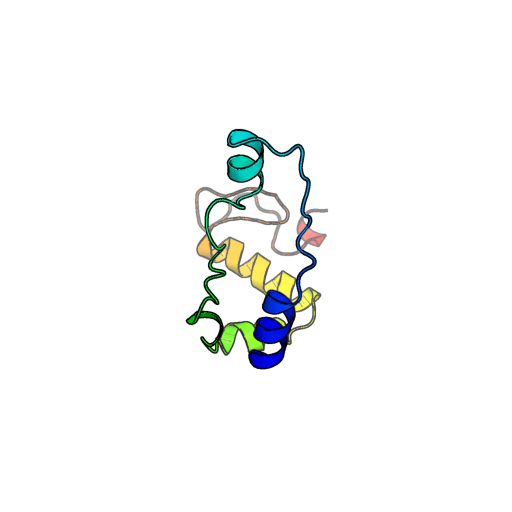00 87.19 93 LEU A CA 1
ATOM 771 C C . LEU A 1 93 ? 8.454 -4.346 -6.465 1.00 87.19 93 LEU A C 1
ATOM 773 O O . LEU A 1 93 ? 7.786 -3.666 -5.681 1.00 87.19 93 LEU A O 1
ATOM 777 N N . THR A 1 94 ? 9.787 -4.321 -6.476 1.00 90.50 94 THR A N 1
ATOM 778 C CA . THR A 1 94 ? 10.586 -3.502 -5.557 1.00 90.50 94 THR A CA 1
ATOM 779 C C . THR A 1 94 ? 10.953 -2.164 -6.190 1.00 90.50 94 THR A C 1
ATOM 781 O O . THR A 1 94 ? 10.837 -1.979 -7.398 1.00 90.50 94 THR A O 1
ATOM 784 N N . GLU A 1 95 ? 11.385 -1.210 -5.366 1.00 91.31 95 GLU A N 1
ATOM 785 C CA . GLU A 1 95 ? 11.920 0.073 -5.839 1.00 91.31 95 GLU A CA 1
ATOM 786 C C . GLU A 1 95 ? 13.116 -0.126 -6.778 1.00 91.31 95 GLU A C 1
ATOM 788 O O . GLU A 1 95 ? 13.167 0.498 -7.830 1.00 91.31 95 GLU A O 1
ATOM 793 N N . GLU A 1 96 ? 14.012 -1.058 -6.438 1.00 90.94 96 GLU A N 1
ATOM 794 C CA . GLU A 1 96 ? 15.238 -1.368 -7.190 1.00 90.94 96 GLU A CA 1
ATOM 795 C C . GLU A 1 96 ? 14.963 -1.836 -8.625 1.00 90.94 96 GLU A C 1
ATOM 797 O O . GLU A 1 96 ? 15.785 -1.624 -9.511 1.00 90.94 96 GLU A O 1
ATOM 802 N N . ASP A 1 97 ? 13.803 -2.449 -8.877 1.00 91.62 97 ASP A N 1
ATOM 803 C CA . ASP A 1 97 ? 13.410 -2.853 -10.229 1.00 91.62 97 ASP A CA 1
ATOM 804 C C . ASP A 1 97 ? 13.103 -1.635 -11.128 1.00 91.62 97 ASP A C 1
ATOM 806 O O . ASP A 1 97 ? 13.076 -1.760 -12.351 1.00 91.62 97 ASP A O 1
ATOM 810 N N . HIS A 1 98 ? 12.842 -0.465 -10.537 1.00 90.38 98 HIS A N 1
ATOM 811 C CA . HIS A 1 98 ? 12.356 0.745 -11.208 1.00 90.38 98 HIS A CA 1
ATOM 812 C C . HIS A 1 98 ? 13.382 1.893 -11.246 1.00 90.38 98 HIS A C 1
ATOM 814 O O . HIS A 1 98 ? 12.997 3.018 -11.580 1.00 90.38 98 HIS A O 1
ATOM 820 N N . ASP A 1 99 ? 14.638 1.613 -10.890 1.00 81.44 99 ASP A N 1
ATOM 821 C CA . ASP A 1 99 ? 15.767 2.560 -10.882 1.00 81.44 99 ASP A CA 1
ATOM 822 C C . ASP A 1 99 ? 16.314 2.861 -12.299 1.00 81.44 99 ASP A C 1
ATOM 824 O O . ASP A 1 99 ? 16.326 1.948 -13.163 1.00 81.44 99 ASP A O 1
#

Secondary structure (DSSP, 8-state):
-HHHHHHHHTT------TT--HHHHHHTTTTS-------GGGG---HHHHHHHTS-HHHHHHHHHHHHHHHH-EETTTTEE-SSTT-TT---SSGGGG-

Sequence (99 aa):
MRHDLEQSLSRLPTYEDEDEDEDDKRALGKGKTTVYEVADDLDEEDPELDEFTILEPPERLKRLVAYMRDEFNYCFWCKFRYPDETMDGCPGLTEEDHD

Radius of gyration: 23.97 Å; chains: 1; bounding box: 41×53×49 Å